Protein AF-A0A7Y9HZ12-F1 (afdb_monomer)

Solvent-accessible surface area (backbone atoms only — not comparable to full-atom values): 7802 Å² total; per-residue (Å²): 137,82,82,80,73,78,79,73,78,68,81,52,70,64,59,57,54,47,41,53,51,36,49,52,50,24,30,50,27,42,22,50,17,50,47,50,54,64,37,58,85,73,64,73,51,71,69,87,40,69,71,47,44,56,56,45,66,71,28,67,51,47,48,50,20,51,53,27,42,51,49,20,51,52,32,50,52,51,38,52,56,52,31,56,71,31,86,86,41,38,91,46,30,69,62,51,51,50,52,50,54,57,52,26,49,56,48,30,54,53,42,31,35,72,76,69,66,50,75,81,50,72,68,55,51,51,52,52,49,52,53,54,50,52,53,50,53,73,69,59,126

Mean predicted aligned error: 9.15 Å

Radius of gyration: 18.95 Å; Cα contacts (8 Å, |Δi|>4): 103; chains: 1; bounding box: 45×37×48 Å

Sequence (141 aa):
MKYKLTKPDKPSSNMIALTFALVIVYCLATAFSIVLLGQRSLISGNLFQLKNIISLIFNWRFILSMSLAILSRISFILINSTLLKIPYLSDIATTLSVIITLTSIIFILIANHYFLKESLNIKQAIGAFIVLMGIFIMLNK

pLDDT: mean 79.87, std 12.11, range [39.12, 93.5]

Structure (mmCIF, N/CA/C/O backbone):
data_AF-A0A7Y9HZ12-F1
#
_entry.id   AF-A0A7Y9HZ12-F1
#
loop_
_atom_site.group_PDB
_atom_site.id
_atom_site.type_symbol
_atom_site.label_atom_id
_atom_site.label_alt_id
_atom_site.label_comp_id
_atom_site.label_asym_id
_atom_site.label_entity_id
_atom_site.label_seq_id
_atom_site.pdbx_PDB_ins_code
_atom_site.Cartn_x
_atom_site.Cartn_y
_atom_site.Cartn_z
_atom_site.occupancy
_atom_site.B_iso_or_equiv
_atom_site.auth_seq_id
_atom_site.auth_comp_id
_atom_site.auth_asym_id
_atom_site.auth_atom_id
_atom_site.pdbx_PDB_model_num
ATOM 1 N N . MET A 1 1 ? 7.181 9.597 -31.509 1.00 39.12 1 MET A N 1
ATOM 2 C CA . MET A 1 1 ? 8.367 9.931 -30.691 1.00 39.12 1 MET A CA 1
ATOM 3 C C . MET A 1 1 ? 8.875 8.636 -30.052 1.00 39.12 1 MET A C 1
ATOM 5 O O . MET A 1 1 ? 8.370 8.221 -29.020 1.00 39.12 1 MET A O 1
ATOM 9 N N . LYS A 1 2 ? 9.751 7.898 -30.751 1.00 39.19 2 LYS A N 1
ATOM 10 C CA . LYS A 1 2 ? 10.308 6.619 -30.271 1.00 39.19 2 LYS A CA 1
ATOM 11 C C . LYS A 1 2 ? 11.452 6.938 -29.311 1.00 39.19 2 LYS A C 1
ATOM 13 O O . LYS A 1 2 ? 12.498 7.397 -29.762 1.00 39.19 2 LYS A O 1
ATOM 18 N N . TYR A 1 3 ? 11.261 6.715 -28.014 1.00 41.56 3 TYR A N 1
ATOM 19 C CA . TYR A 1 3 ? 12.369 6.727 -27.064 1.00 41.56 3 TYR A CA 1
ATOM 20 C C . TYR A 1 3 ? 13.310 5.569 -27.417 1.00 41.56 3 TYR A C 1
ATOM 22 O O . TYR A 1 3 ? 13.005 4.402 -27.180 1.00 41.56 3 TYR A O 1
ATOM 30 N N . LYS A 1 4 ? 14.446 5.894 -28.043 1.00 43.50 4 LYS A N 1
ATOM 31 C CA . LYS A 1 4 ? 15.608 5.005 -28.117 1.00 43.50 4 LYS A CA 1
ATOM 32 C C . LYS A 1 4 ? 16.130 4.855 -26.689 1.00 43.50 4 LYS A C 1
ATOM 34 O O . LYS A 1 4 ? 16.888 5.692 -26.213 1.00 43.50 4 LYS A O 1
ATOM 39 N N . LEU A 1 5 ? 15.686 3.807 -26.005 1.00 49.53 5 LEU A N 1
ATOM 40 C CA . LEU A 1 5 ? 16.343 3.304 -24.806 1.00 49.53 5 LEU A CA 1
ATOM 41 C C . LEU A 1 5 ? 17.705 2.759 -25.244 1.00 49.53 5 LEU A C 1
ATOM 43 O O . LEU A 1 5 ? 17.809 1.678 -25.823 1.00 49.53 5 LEU A O 1
ATOM 47 N N . THR A 1 6 ? 18.750 3.551 -25.025 1.00 48.66 6 THR A N 1
ATOM 48 C CA . THR A 1 6 ? 20.118 3.053 -24.915 1.00 48.66 6 THR A CA 1
ATOM 49 C C . THR A 1 6 ? 20.098 1.925 -23.888 1.00 48.66 6 THR A C 1
ATOM 51 O O . THR A 1 6 ? 19.838 2.163 -22.712 1.00 48.66 6 THR A O 1
ATOM 54 N N . LYS A 1 7 ? 20.277 0.685 -24.362 1.00 52.25 7 LYS A N 1
ATOM 55 C CA . LYS A 1 7 ? 20.368 -0.519 -23.530 1.00 52.25 7 LYS A CA 1
ATOM 56 C C . LYS A 1 7 ? 21.442 -0.299 -22.460 1.00 52.25 7 LYS A C 1
ATOM 58 O O . LYS A 1 7 ? 22.602 -0.157 -22.841 1.00 52.25 7 LYS A O 1
ATOM 63 N N . PRO A 1 8 ? 21.109 -0.312 -21.161 1.00 46.41 8 PRO A N 1
ATOM 64 C CA . PRO A 1 8 ? 22.100 -0.589 -20.146 1.00 46.41 8 PRO A CA 1
ATOM 65 C C . PRO A 1 8 ? 22.296 -2.105 -20.092 1.00 46.41 8 PRO A C 1
ATOM 67 O O . PRO A 1 8 ? 21.337 -2.875 -19.969 1.00 46.41 8 PRO A O 1
ATOM 70 N N . ASP A 1 9 ? 23.553 -2.512 -20.219 1.00 48.94 9 ASP A N 1
ATOM 71 C CA . ASP A 1 9 ? 24.060 -3.836 -19.888 1.00 48.94 9 ASP A CA 1
ATOM 72 C C . ASP A 1 9 ? 23.497 -4.307 -18.551 1.00 48.94 9 ASP A C 1
ATOM 74 O O . ASP A 1 9 ? 23.572 -3.547 -17.595 1.00 48.94 9 ASP A O 1
ATOM 78 N N . LYS A 1 10 ? 22.949 -5.535 -18.517 1.00 49.72 10 LYS A N 1
ATOM 79 C CA . LYS A 1 10 ? 22.455 -6.291 -17.344 1.00 49.72 10 LYS A CA 1
ATOM 80 C C . LYS A 1 10 ? 21.755 -5.444 -16.261 1.00 49.72 10 LYS A C 1
ATOM 82 O O . LYS A 1 10 ? 22.418 -4.657 -15.594 1.00 49.72 10 LYS A O 1
ATOM 87 N N . PRO A 1 11 ? 20.471 -5.687 -15.919 1.00 52.88 11 PRO A N 1
ATOM 88 C CA . PRO A 1 11 ? 19.937 -5.103 -14.690 1.00 52.88 11 PRO A CA 1
ATOM 89 C C . PRO A 1 11 ? 20.880 -5.476 -13.544 1.00 52.88 11 PRO A C 1
ATOM 91 O O . PRO A 1 11 ? 21.109 -6.660 -13.284 1.00 52.88 11 PRO A O 1
ATOM 94 N N . SER A 1 12 ? 21.508 -4.469 -12.932 1.00 61.00 12 SER A N 1
ATOM 95 C CA . SER A 1 12 ? 22.380 -4.703 -11.793 1.00 61.00 12 SER A CA 1
ATOM 96 C C . SER A 1 12 ? 21.533 -5.440 -10.762 1.00 61.00 12 SER A C 1
ATOM 98 O O . SER A 1 12 ? 20.378 -5.073 -10.546 1.00 61.00 12 SER A O 1
ATOM 100 N N . SER A 1 13 ? 22.064 -6.506 -10.159 1.00 65.25 13 SER A N 1
ATOM 101 C CA . SER A 1 13 ? 21.382 -7.262 -9.091 1.00 65.25 13 SER A CA 1
ATOM 102 C C . SER A 1 13 ? 20.695 -6.318 -8.080 1.00 65.25 13 SER A C 1
ATOM 104 O O . SER A 1 13 ? 19.569 -6.540 -7.634 1.00 65.25 13 SER A O 1
ATOM 106 N N . ASN A 1 14 ? 21.325 -5.163 -7.862 1.00 76.94 14 ASN A N 1
ATOM 107 C CA . ASN A 1 14 ? 20.865 -4.032 -7.069 1.00 76.94 14 ASN A CA 1
ATOM 108 C C . ASN A 1 14 ? 19.471 -3.487 -7.456 1.00 76.94 14 ASN A C 1
ATOM 110 O O . ASN A 1 14 ? 18.702 -3.152 -6.564 1.00 76.94 14 ASN A O 1
ATOM 114 N N . MET A 1 15 ? 19.103 -3.401 -8.740 1.00 77.38 15 MET A N 1
ATOM 115 C CA . MET A 1 15 ? 17.793 -2.890 -9.193 1.00 77.38 15 MET A CA 1
ATOM 116 C C . MET A 1 15 ? 16.645 -3.859 -8.883 1.00 77.38 15 MET A C 1
ATOM 118 O O 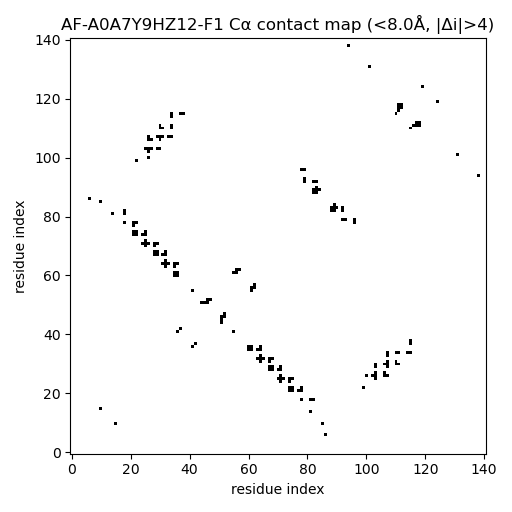. MET A 1 15 ? 15.543 -3.439 -8.521 1.00 77.38 15 MET A O 1
ATOM 122 N N . ILE A 1 16 ? 16.903 -5.164 -8.997 1.00 79.62 16 ILE A N 1
ATOM 123 C CA . ILE A 1 16 ? 15.926 -6.205 -8.654 1.00 79.62 16 ILE A CA 1
ATOM 124 C C . ILE A 1 16 ? 15.743 -6.242 -7.134 1.00 79.62 16 ILE A C 1
ATOM 126 O O . ILE A 1 16 ? 14.611 -6.197 -6.653 1.00 79.62 16 ILE A O 1
ATOM 130 N N . ALA A 1 17 ? 16.847 -6.226 -6.380 1.00 83.12 17 ALA A N 1
ATOM 131 C CA . ALA A 1 17 ? 16.816 -6.146 -4.922 1.00 83.12 17 ALA A CA 1
ATOM 132 C C . ALA A 1 17 ? 16.081 -4.886 -4.428 1.00 83.12 17 ALA A C 1
ATOM 134 O O . ALA A 1 17 ? 15.247 -4.969 -3.527 1.00 83.12 17 ALA A O 1
ATOM 135 N N . LEU A 1 18 ? 16.320 -3.733 -5.065 1.00 87.19 18 LEU A N 1
ATOM 136 C CA . LEU A 1 18 ? 15.616 -2.485 -4.770 1.00 87.19 18 LEU A CA 1
ATOM 137 C C . LEU A 1 18 ? 14.112 -2.605 -5.031 1.00 87.19 18 LEU A C 1
ATOM 139 O O . LEU A 1 18 ? 13.316 -2.174 -4.202 1.00 87.19 18 LEU A O 1
ATOM 143 N N . THR A 1 19 ? 13.714 -3.208 -6.155 1.00 86.38 19 THR A N 1
ATOM 144 C CA . THR A 1 19 ? 12.294 -3.415 -6.483 1.00 86.38 19 THR A CA 1
ATOM 145 C C . THR A 1 19 ? 11.619 -4.271 -5.418 1.00 86.38 19 THR A C 1
ATOM 147 O O . THR A 1 19 ? 10.555 -3.909 -4.924 1.00 86.38 19 THR A O 1
ATOM 150 N N . PHE A 1 20 ? 12.257 -5.369 -5.010 1.00 86.06 20 PHE A N 1
ATOM 151 C CA . PHE A 1 20 ? 11.730 -6.242 -3.966 1.00 86.06 20 PHE A CA 1
ATOM 152 C C . PHE A 1 20 ? 11.598 -5.519 -2.617 1.00 86.06 20 PHE A C 1
ATOM 154 O O . PHE A 1 20 ? 10.551 -5.591 -1.973 1.00 86.06 20 PHE A O 1
ATOM 161 N N . ALA A 1 21 ? 12.614 -4.745 -2.222 1.00 87.81 21 ALA A N 1
ATOM 162 C CA . ALA A 1 21 ? 12.560 -3.928 -1.012 1.00 87.81 21 ALA A CA 1
ATOM 163 C C . ALA A 1 21 ? 11.422 -2.892 -1.070 1.00 87.81 21 ALA A C 1
ATOM 165 O O . ALA A 1 21 ? 10.667 -2.747 -0.108 1.00 87.81 21 ALA A O 1
ATOM 166 N N . LEU A 1 22 ? 11.243 -2.217 -2.210 1.00 88.38 22 LEU A N 1
ATOM 167 C CA . LEU A 1 22 ? 10.155 -1.260 -2.413 1.00 88.38 22 LEU A CA 1
ATOM 168 C C . LEU A 1 22 ? 8.776 -1.923 -2.345 1.00 88.38 22 LEU A C 1
ATOM 170 O O . LEU A 1 22 ? 7.857 -1.323 -1.794 1.00 88.38 22 LEU A O 1
ATOM 174 N N . VAL A 1 23 ? 8.623 -3.147 -2.863 1.00 90.31 23 VAL A N 1
ATOM 175 C CA . VAL A 1 23 ? 7.375 -3.923 -2.764 1.00 90.31 23 VAL A CA 1
ATOM 176 C C . VAL A 1 23 ? 7.039 -4.233 -1.309 1.00 90.31 23 VAL A C 1
ATOM 178 O O . VAL A 1 23 ? 5.898 -4.036 -0.896 1.00 90.31 23 VAL A O 1
ATOM 181 N N . ILE A 1 24 ? 8.021 -4.652 -0.509 1.00 90.50 24 ILE A N 1
ATOM 182 C CA . ILE A 1 24 ? 7.814 -4.896 0.924 1.00 90.50 24 ILE A CA 1
ATOM 183 C C . ILE A 1 24 ? 7.386 -3.605 1.627 1.00 90.50 24 ILE A C 1
ATOM 185 O O . ILE A 1 24 ? 6.387 -3.601 2.347 1.00 90.50 24 ILE A O 1
ATOM 189 N N . VAL A 1 25 ? 8.097 -2.499 1.382 1.00 91.38 25 VAL A N 1
ATOM 190 C CA . VAL A 1 25 ? 7.755 -1.185 1.950 1.00 91.38 25 VAL A CA 1
ATOM 191 C C . VAL A 1 25 ? 6.345 -0.767 1.538 1.00 91.38 25 VAL A C 1
ATOM 193 O O . VAL A 1 25 ? 5.570 -0.334 2.387 1.00 91.38 25 VAL A O 1
ATOM 196 N N . TYR A 1 26 ? 5.978 -0.953 0.269 1.00 92.88 26 TYR A N 1
ATOM 197 C CA . TYR A 1 26 ? 4.640 -0.671 -0.243 1.00 92.88 26 TYR A CA 1
ATOM 198 C C . TYR A 1 26 ? 3.564 -1.485 0.485 1.00 92.88 26 TYR A C 1
ATOM 200 O O . TYR A 1 26 ? 2.588 -0.909 0.972 1.00 92.88 26 TYR A O 1
ATOM 208 N N . CYS A 1 27 ? 3.736 -2.804 0.601 1.00 91.38 27 CYS A N 1
ATOM 209 C CA . CYS A 1 27 ? 2.776 -3.682 1.268 1.00 91.38 27 CYS A CA 1
ATOM 210 C C . CYS A 1 27 ? 2.596 -3.304 2.742 1.00 91.38 27 CYS A C 1
ATOM 212 O O . CYS A 1 27 ? 1.463 -3.135 3.196 1.00 91.38 27 CYS A O 1
ATOM 214 N N . LEU A 1 28 ? 3.699 -3.108 3.470 1.00 90.25 28 LEU A N 1
ATOM 215 C CA . LEU A 1 28 ? 3.663 -2.732 4.883 1.00 90.25 28 LEU A CA 1
ATOM 216 C C . LEU A 1 28 ? 3.038 -1.349 5.078 1.00 90.25 28 LEU A C 1
ATOM 218 O O . LEU A 1 28 ? 2.107 -1.214 5.868 1.00 90.25 28 LEU A O 1
ATOM 222 N N . ALA A 1 29 ? 3.485 -0.335 4.334 1.00 91.50 29 ALA A N 1
ATOM 223 C CA . ALA A 1 29 ? 2.952 1.021 4.448 1.00 91.50 29 ALA A CA 1
ATOM 224 C C . ALA A 1 29 ? 1.444 1.063 4.167 1.00 91.50 29 ALA A C 1
ATOM 226 O O . ALA A 1 29 ? 0.696 1.715 4.894 1.00 91.50 29 ALA A O 1
ATOM 227 N N . THR A 1 30 ? 0.983 0.315 3.160 1.00 92.31 30 THR A N 1
ATOM 228 C CA . THR A 1 30 ? -0.443 0.229 2.817 1.00 92.31 30 THR A CA 1
ATOM 229 C C . THR A 1 30 ? -1.244 -0.469 3.917 1.00 92.31 30 THR A C 1
ATOM 231 O O . THR A 1 30 ? -2.267 0.057 4.351 1.00 92.31 30 THR A O 1
ATOM 234 N N . ALA A 1 31 ? -0.769 -1.616 4.412 1.00 90.00 31 ALA A N 1
ATOM 235 C CA . ALA A 1 31 ? -1.442 -2.362 5.471 1.00 90.00 31 ALA A CA 1
ATOM 236 C C . ALA A 1 31 ? -1.530 -1.559 6.778 1.00 90.00 31 ALA A C 1
ATOM 238 O O . ALA A 1 31 ? -2.612 -1.424 7.345 1.00 90.00 31 ALA A O 1
ATOM 239 N N . PHE A 1 32 ? -0.424 -0.954 7.221 1.00 89.06 32 PHE A N 1
ATOM 240 C CA . PHE A 1 32 ? -0.410 -0.126 8.429 1.00 89.06 32 PHE A CA 1
ATOM 241 C C . PHE A 1 32 ? -1.264 1.135 8.289 1.00 89.06 32 PHE A C 1
ATOM 243 O O . PHE A 1 32 ? -1.961 1.492 9.237 1.00 89.06 32 PHE A O 1
ATOM 250 N N . SER A 1 33 ? -1.250 1.791 7.123 1.00 91.50 33 SER A N 1
ATOM 251 C CA . SER A 1 33 ? -2.111 2.949 6.856 1.00 91.50 33 SER A CA 1
ATOM 252 C C . SER A 1 33 ? -3.590 2.591 7.034 1.00 91.50 33 SER A C 1
ATOM 254 O O . SER A 1 33 ? -4.307 3.281 7.760 1.00 91.50 33 SER A O 1
ATOM 256 N N . ILE A 1 34 ? -4.023 1.465 6.457 1.00 87.81 34 ILE A N 1
ATOM 257 C CA . ILE A 1 34 ? -5.409 0.989 6.557 1.00 87.81 34 ILE A CA 1
ATOM 258 C C . ILE A 1 34 ? -5.763 0.610 7.995 1.00 87.81 34 ILE A C 1
ATOM 260 O O . ILE A 1 34 ? -6.808 1.023 8.488 1.00 87.81 34 ILE A O 1
ATOM 264 N N . VAL A 1 35 ? -4.891 -0.118 8.695 1.00 86.94 35 VAL A N 1
ATOM 265 C CA . VAL A 1 35 ? -5.137 -0.529 10.085 1.00 86.94 35 VAL A CA 1
ATOM 266 C C . VAL A 1 35 ? -5.261 0.668 11.027 1.00 86.94 35 VAL A C 1
ATOM 268 O O . VAL A 1 35 ? -6.154 0.697 11.874 1.00 86.94 35 VAL A O 1
ATOM 271 N N . LEU A 1 36 ? -4.374 1.658 10.894 1.00 85.25 36 LEU A N 1
ATOM 272 C CA . LEU A 1 36 ? -4.395 2.859 11.731 1.00 85.25 36 LEU A CA 1
ATOM 273 C C . LEU A 1 36 ? -5.677 3.663 11.519 1.00 85.25 36 LEU A C 1
ATOM 275 O O . LEU A 1 36 ? -6.257 4.135 12.495 1.00 85.25 36 LEU A O 1
ATOM 279 N N . LEU A 1 37 ? -6.128 3.782 10.269 1.00 85.75 37 LEU A N 1
ATOM 280 C CA . LEU A 1 37 ? -7.361 4.485 9.919 1.00 85.75 37 LEU A CA 1
ATOM 281 C C . LEU A 1 37 ? -8.618 3.687 10.310 1.00 85.75 37 LEU A C 1
ATOM 283 O O . LEU A 1 37 ? -9.622 4.269 10.710 1.00 85.75 37 LEU A O 1
ATOM 287 N N . GLY A 1 38 ? -8.546 2.357 10.229 1.00 76.81 38 GLY A N 1
ATOM 288 C CA . GLY A 1 38 ? -9.638 1.420 10.500 1.00 76.81 38 GLY A CA 1
ATOM 289 C C . GLY A 1 38 ? -10.063 1.338 11.966 1.00 76.81 38 GLY A C 1
ATOM 290 O O . GLY A 1 38 ? -11.057 0.688 12.289 1.00 76.81 38 GLY A O 1
ATOM 291 N N . GLN A 1 39 ? -9.338 1.976 12.887 1.00 77.56 39 GLN A N 1
ATOM 292 C CA . GLN A 1 39 ? -9.685 1.915 14.300 1.00 77.56 39 GLN A CA 1
ATOM 293 C C . GLN A 1 39 ? -11.042 2.562 14.571 1.00 77.56 39 GLN A C 1
ATOM 295 O O . GLN A 1 39 ? -11.270 3.736 14.280 1.00 77.56 39 GLN A O 1
ATOM 300 N N . ARG A 1 40 ? -11.925 1.803 15.232 1.00 70.75 40 ARG A N 1
ATOM 301 C CA . ARG A 1 40 ? -13.297 2.231 15.537 1.00 70.75 40 ARG A CA 1
ATOM 302 C C . ARG A 1 40 ? -13.364 3.585 16.235 1.00 70.75 40 ARG A C 1
ATOM 304 O O . ARG A 1 40 ? -14.283 4.329 15.946 1.00 70.75 40 ARG A O 1
ATOM 311 N N . SER A 1 41 ? -12.379 3.952 17.061 1.00 67.62 41 SER A N 1
ATOM 312 C CA . SER A 1 41 ? -12.364 5.263 17.731 1.00 67.62 41 SER A CA 1
ATOM 313 C C . SER A 1 41 ? -12.286 6.459 16.772 1.00 67.62 41 SER A C 1
ATOM 315 O O . SER A 1 41 ? -12.659 7.557 17.165 1.00 67.62 41 SER A O 1
ATOM 317 N N . LEU A 1 42 ? -11.774 6.273 15.550 1.00 66.88 42 LEU A N 1
ATOM 318 C CA . LEU A 1 42 ? -11.725 7.310 14.512 1.00 66.88 42 LEU A CA 1
ATOM 319 C C . LEU A 1 42 ? -13.021 7.346 13.689 1.00 66.88 42 LEU A C 1
ATOM 321 O O . LEU A 1 42 ? -13.419 8.408 13.223 1.00 66.88 42 LEU A O 1
ATOM 325 N N . ILE A 1 43 ? -13.682 6.195 13.532 1.00 70.25 43 ILE A N 1
ATOM 326 C CA . ILE A 1 43 ? -14.831 6.006 12.632 1.00 70.25 43 ILE A CA 1
ATOM 327 C C . ILE A 1 43 ? -16.174 6.158 13.367 1.00 70.25 43 ILE A C 1
ATOM 329 O O . ILE A 1 43 ? -17.156 6.590 12.776 1.00 70.25 43 ILE A O 1
ATOM 333 N N . SER A 1 44 ? -16.239 5.833 14.661 1.00 64.25 44 SER A N 1
ATOM 334 C CA . SER A 1 44 ? -17.485 5.801 15.442 1.00 64.25 44 SER A CA 1
ATOM 335 C C . SER A 1 44 ? -17.934 7.163 15.979 1.00 64.25 44 SER A C 1
ATOM 337 O O . SER A 1 44 ? -18.949 7.240 16.668 1.00 64.25 44 SER A O 1
ATOM 339 N N . GLY A 1 45 ? -17.170 8.231 15.736 1.00 64.12 45 GLY A N 1
ATOM 340 C CA . GLY A 1 45 ? -17.572 9.590 16.097 1.00 64.12 45 GLY A CA 1
ATOM 341 C C . GLY A 1 45 ? -18.677 10.114 15.177 1.00 64.12 45 GLY A C 1
ATOM 342 O O . GLY A 1 45 ? -18.856 9.631 14.063 1.00 64.12 45 GLY A O 1
ATOM 343 N N . ASN A 1 46 ? -19.413 11.141 15.608 1.00 72.94 46 ASN A N 1
ATOM 344 C CA . ASN A 1 46 ? -20.355 11.832 14.727 1.00 72.94 46 ASN A CA 1
ATOM 345 C C . ASN A 1 46 ? -19.567 12.651 13.683 1.00 72.94 46 ASN A C 1
ATOM 347 O O . ASN A 1 46 ? -19.243 13.816 13.920 1.00 72.94 46 ASN A O 1
ATOM 351 N N . LEU A 1 47 ? -19.189 12.013 12.570 1.00 69.25 47 LEU A N 1
ATOM 352 C CA . LEU A 1 47 ? -18.303 12.564 11.533 1.00 69.25 47 LEU A CA 1
ATOM 353 C C . LEU A 1 47 ? -18.910 13.755 10.775 1.00 69.25 47 LEU A C 1
ATOM 355 O O . LEU A 1 47 ? -18.182 14.488 10.117 1.00 69.25 47 LEU A O 1
ATOM 359 N N . PHE A 1 48 ? -20.220 13.983 10.889 1.00 73.94 48 PHE A N 1
ATOM 360 C CA . PHE A 1 48 ? -20.909 15.098 10.232 1.00 73.94 48 PHE A CA 1
ATOM 361 C C . PHE A 1 48 ? -20.793 16.431 10.988 1.00 73.94 48 PHE A C 1
ATOM 363 O O . PHE A 1 48 ? -21.144 17.478 10.448 1.00 73.94 48 PHE A O 1
ATOM 370 N N . GLN A 1 49 ? -20.280 16.433 12.223 1.00 80.50 49 GLN A N 1
ATOM 371 C CA . GLN A 1 49 ? -19.992 17.673 12.944 1.00 80.50 49 GLN A CA 1
ATOM 372 C C . GLN A 1 49 ? -18.602 18.210 12.580 1.00 80.50 49 GLN A C 1
ATOM 374 O O . GLN A 1 49 ? -17.592 17.540 12.798 1.00 80.50 49 GLN A O 1
ATOM 379 N N . LEU A 1 50 ? -18.538 19.472 12.135 1.00 78.81 50 LEU A N 1
ATOM 380 C CA . LEU A 1 50 ? -17.294 20.196 11.813 1.00 78.81 50 LEU A CA 1
ATOM 381 C C . LEU A 1 50 ? -16.228 20.096 12.916 1.00 78.81 50 LEU A C 1
ATOM 383 O O . LEU A 1 50 ? -15.046 19.921 12.629 1.00 78.81 50 LEU A O 1
ATOM 387 N N . LYS A 1 51 ? -16.645 20.139 14.187 1.00 80.25 51 LYS A N 1
ATOM 388 C CA . LYS A 1 51 ? -15.747 20.006 15.344 1.00 80.25 51 LYS A CA 1
ATOM 389 C C . LYS A 1 51 ? -15.022 18.653 15.375 1.00 80.25 51 LYS A C 1
ATOM 391 O O . LYS A 1 51 ? -13.833 18.60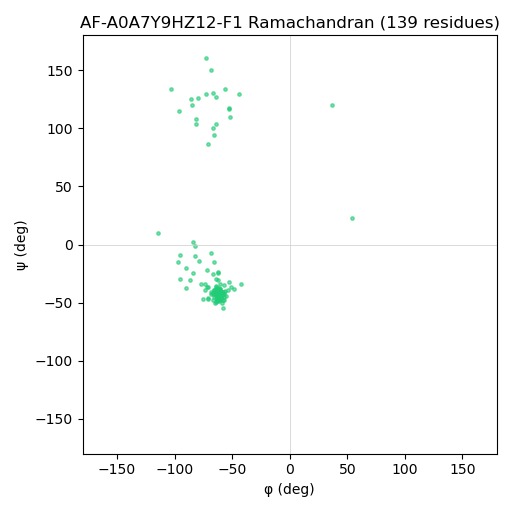0 15.682 1.00 80.25 51 LYS A O 1
ATOM 396 N N . ASN A 1 52 ? -15.716 17.575 15.015 1.00 78.31 52 ASN A N 1
ATOM 397 C CA . ASN A 1 52 ? -15.146 16.230 14.993 1.00 78.31 52 ASN A CA 1
ATOM 398 C C . ASN A 1 52 ? -14.251 16.019 13.770 1.00 78.31 52 ASN A C 1
ATOM 400 O O . ASN A 1 52 ? -13.223 15.365 13.896 1.00 78.31 52 ASN A O 1
ATOM 404 N N . ILE A 1 53 ? -14.580 16.627 12.624 1.00 82.06 53 ILE A N 1
ATOM 405 C CA . ILE A 1 53 ? -13.719 16.615 11.430 1.00 82.06 53 ILE A CA 1
ATOM 406 C C . ILE A 1 53 ? -12.371 17.278 11.735 1.00 82.06 53 ILE A C 1
ATOM 408 O O . ILE A 1 53 ? -11.322 16.709 11.443 1.00 82.06 53 ILE A O 1
ATOM 412 N N . ILE A 1 54 ? -12.379 18.450 12.378 1.00 83.19 54 ILE A N 1
ATOM 413 C CA . ILE A 1 54 ? -11.141 19.146 12.757 1.00 83.19 54 ILE A CA 1
ATOM 414 C C . ILE A 1 54 ? -10.344 18.296 13.755 1.00 83.19 54 ILE A C 1
ATOM 416 O O . ILE A 1 54 ? -9.153 18.066 13.559 1.00 83.19 54 ILE A O 1
ATOM 420 N N . SER A 1 55 ? -10.999 17.751 14.785 1.00 82.06 55 SER A N 1
ATOM 421 C CA . SER A 1 55 ? -10.337 16.866 15.751 1.00 82.06 55 SER A CA 1
ATOM 422 C C . SER A 1 55 ? -9.780 15.584 15.119 1.00 82.06 55 SER A C 1
ATOM 424 O O . SER A 1 55 ? -8.792 15.050 15.620 1.00 82.06 55 SER A O 1
ATOM 426 N N . LEU A 1 56 ? -10.402 15.079 14.049 1.00 84.19 56 LEU A N 1
ATOM 427 C CA . LEU A 1 56 ? -9.935 13.919 13.296 1.00 84.19 56 LEU A CA 1
ATOM 428 C C . LEU A 1 56 ? -8.669 14.253 12.501 1.00 84.19 56 LEU A C 1
ATOM 430 O O . LEU A 1 56 ? -7.701 13.504 12.576 1.00 84.19 56 LEU A O 1
ATOM 434 N N . ILE A 1 57 ? -8.649 15.390 11.796 1.00 83.62 57 ILE A N 1
ATOM 435 C CA . ILE A 1 57 ? -7.493 15.832 10.997 1.00 83.62 57 ILE A CA 1
ATOM 436 C C . ILE A 1 57 ? -6.260 16.053 11.882 1.00 83.62 57 ILE A C 1
ATOM 438 O O . ILE A 1 57 ? -5.151 15.703 11.487 1.00 83.62 57 ILE A O 1
ATOM 442 N N . PHE A 1 58 ? -6.449 16.574 13.096 1.00 84.31 58 PHE A N 1
ATOM 443 C CA . PHE A 1 58 ? -5.371 16.755 14.073 1.00 84.31 58 PHE A CA 1
ATOM 444 C C . PHE A 1 58 ? -5.061 15.498 14.904 1.00 84.31 58 PHE A C 1
ATOM 446 O O . PHE A 1 58 ? -4.187 15.529 15.772 1.00 84.31 58 PHE A O 1
ATOM 453 N N . ASN A 1 59 ? -5.738 14.372 14.661 1.00 85.88 59 ASN A N 1
ATOM 454 C CA . ASN A 1 59 ? -5.439 13.131 15.362 1.00 85.88 59 ASN A 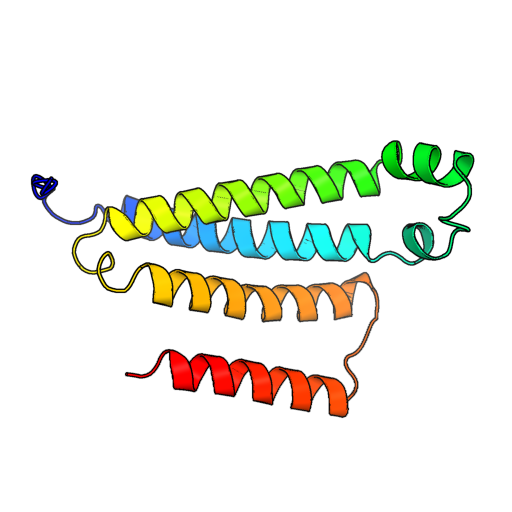CA 1
ATOM 455 C C . ASN A 1 59 ? -4.117 12.535 14.858 1.00 85.88 59 ASN A C 1
ATOM 457 O O . ASN A 1 59 ? -3.936 12.312 13.661 1.00 85.88 59 ASN A O 1
ATOM 461 N N . TRP A 1 60 ? -3.210 12.195 15.777 1.00 86.00 60 TRP A N 1
ATOM 462 C CA . TRP A 1 60 ? -1.901 11.638 15.424 1.00 86.00 60 TRP A CA 1
ATOM 463 C C . TRP A 1 60 ? -1.999 10.356 14.581 1.00 86.00 60 TRP A C 1
ATOM 465 O O . TRP A 1 60 ? -1.183 10.151 13.684 1.00 86.00 60 TRP A O 1
ATOM 475 N N . ARG A 1 61 ? -3.015 9.511 14.825 1.00 87.50 61 ARG A N 1
ATOM 476 C CA . ARG A 1 61 ? -3.235 8.271 14.065 1.00 87.50 61 ARG A CA 1
ATOM 477 C C . ARG A 1 61 ? -3.646 8.576 12.634 1.00 87.50 61 ARG A C 1
ATOM 479 O O . ARG A 1 61 ? -3.144 7.937 11.715 1.00 87.50 61 ARG A O 1
ATOM 486 N N . PHE A 1 62 ? -4.506 9.578 12.452 1.00 88.62 62 PHE A N 1
ATOM 487 C CA . PHE A 1 62 ? -4.924 10.039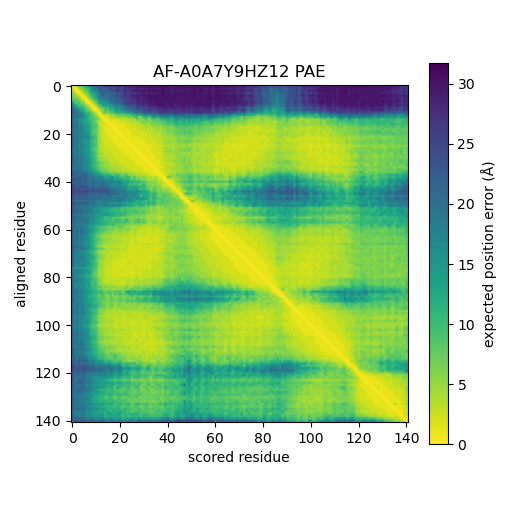 11.133 1.00 88.62 62 PHE A CA 1
ATOM 488 C C . PHE A 1 62 ? -3.730 10.607 10.356 1.00 88.62 62 PHE A C 1
ATOM 490 O O . PHE A 1 62 ? -3.453 10.159 9.245 1.00 88.62 62 PHE A O 1
ATOM 497 N N . ILE A 1 63 ? -2.948 11.496 10.972 1.00 89.69 63 ILE A N 1
ATOM 498 C CA . ILE A 1 63 ? -1.756 12.091 10.347 1.00 89.69 63 ILE A CA 1
ATOM 499 C C . ILE A 1 63 ? -0.739 11.010 9.956 1.00 89.69 63 ILE A C 1
ATOM 501 O O . ILE A 1 63 ? -0.245 11.001 8.827 1.00 89.69 63 ILE A O 1
ATOM 505 N N . LEU A 1 64 ? -0.459 10.060 10.853 1.00 91.12 64 LEU A N 1
ATOM 506 C CA . LEU A 1 64 ? 0.459 8.957 10.572 1.00 91.12 64 LEU A CA 1
ATOM 507 C C . LEU A 1 64 ? -0.066 8.053 9.450 1.00 91.12 64 LEU A C 1
ATOM 509 O O . LEU A 1 64 ? 0.686 7.704 8.540 1.00 91.12 64 LEU A O 1
ATOM 513 N N . SER A 1 65 ? -1.359 7.710 9.475 1.00 90.25 65 SER A N 1
ATOM 514 C CA . SER A 1 65 ? -1.984 6.902 8.423 1.00 90.25 65 SER A CA 1
ATOM 515 C C . SER A 1 65 ? -1.909 7.586 7.057 1.00 90.25 65 SER A C 1
ATOM 517 O O . SER A 1 65 ? -1.625 6.921 6.060 1.00 90.25 65 SER A O 1
ATOM 519 N N . MET A 1 66 ? -2.073 8.912 7.016 1.00 90.44 66 MET A N 1
ATOM 520 C CA . MET A 1 66 ? -1.974 9.716 5.802 1.00 90.44 66 MET A CA 1
ATOM 521 C C . MET A 1 66 ? -0.533 9.764 5.285 1.00 90.44 66 MET A C 1
ATOM 523 O O . MET A 1 66 ? -0.294 9.588 4.092 1.00 90.44 66 MET A O 1
ATOM 527 N N . SER A 1 67 ? 0.445 9.930 6.180 1.00 91.75 67 SER A N 1
ATOM 528 C CA . SER A 1 67 ? 1.868 9.890 5.826 1.00 91.75 67 SER A CA 1
ATOM 529 C C . SER A 1 67 ? 2.262 8.535 5.221 1.00 91.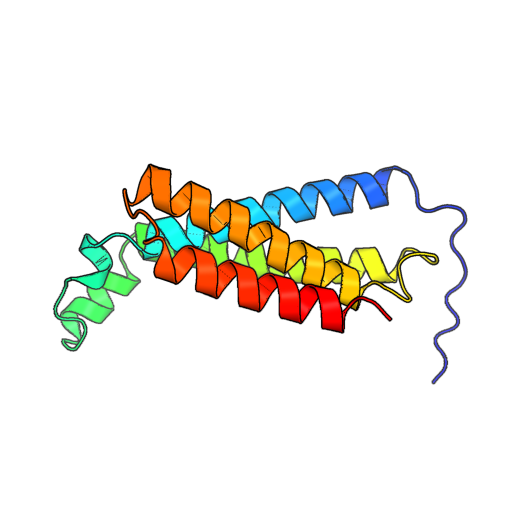75 67 SER A C 1
ATOM 531 O O . SER A 1 67 ? 2.865 8.482 4.147 1.00 91.75 67 SER A O 1
ATOM 533 N N . LEU A 1 68 ? 1.830 7.430 5.839 1.00 91.50 68 LEU A N 1
ATOM 534 C CA . LEU A 1 68 ? 2.039 6.076 5.316 1.00 91.50 68 LEU A CA 1
ATOM 535 C C . LEU A 1 68 ? 1.320 5.843 3.979 1.00 91.50 68 LEU A C 1
ATOM 537 O O . LEU A 1 68 ? 1.866 5.175 3.100 1.00 91.50 68 LEU A O 1
ATOM 541 N N . ALA A 1 69 ? 0.129 6.418 3.790 1.00 91.50 69 ALA A N 1
ATOM 542 C CA . ALA A 1 69 ? -0.585 6.347 2.518 1.00 91.50 69 ALA A CA 1
ATOM 543 C C . ALA A 1 69 ? 0.203 7.043 1.400 1.00 91.50 69 ALA A C 1
ATOM 545 O O . ALA A 1 69 ? 0.351 6.487 0.312 1.00 91.50 69 ALA A O 1
ATOM 546 N N . ILE A 1 70 ? 0.757 8.229 1.669 1.00 93.50 70 ILE A N 1
ATOM 547 C CA . ILE A 1 70 ? 1.611 8.951 0.718 1.00 93.50 70 ILE A CA 1
ATOM 548 C C . ILE A 1 70 ? 2.870 8.135 0.409 1.00 93.50 70 ILE A C 1
ATOM 550 O O . ILE A 1 70 ? 3.209 7.967 -0.763 1.00 93.50 70 ILE A O 1
ATOM 554 N N . LEU A 1 71 ? 3.521 7.566 1.431 1.00 92.50 71 LEU A N 1
ATOM 555 C CA . LEU A 1 71 ? 4.690 6.704 1.254 1.00 92.50 71 LEU A CA 1
ATOM 556 C C . LEU A 1 71 ? 4.373 5.516 0.337 1.00 92.50 71 LEU A C 1
ATOM 558 O O . LEU A 1 71 ? 5.102 5.278 -0.621 1.00 92.50 71 LEU A O 1
ATOM 562 N N . SER A 1 72 ? 3.252 4.826 0.569 1.00 91.00 72 SER A N 1
ATOM 563 C CA . SER A 1 72 ? 2.776 3.739 -0.293 1.00 91.00 72 SER A CA 1
ATOM 564 C C . SER A 1 72 ? 2.617 4.194 -1.751 1.00 91.00 72 SER A C 1
ATOM 566 O O . SER A 1 72 ? 3.094 3.525 -2.669 1.00 91.00 72 SER A O 1
ATOM 568 N N . ARG A 1 73 ? 2.030 5.372 -1.999 1.00 91.81 73 ARG A N 1
ATOM 569 C CA . ARG A 1 73 ? 1.892 5.908 -3.365 1.00 91.81 73 ARG A CA 1
ATOM 5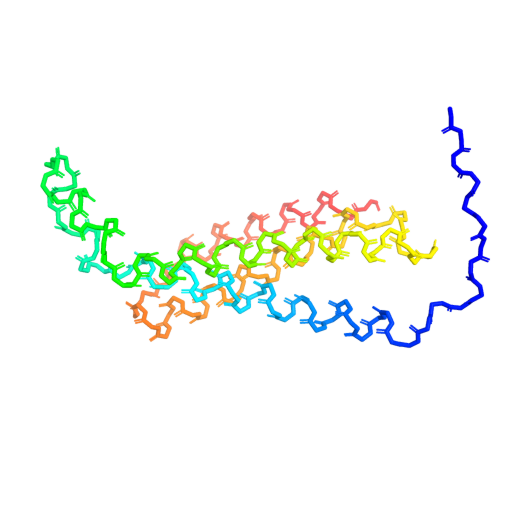70 C C . ARG A 1 73 ? 3.240 6.212 -4.014 1.00 91.81 73 ARG A C 1
ATOM 572 O O . ARG A 1 73 ? 3.432 5.866 -5.178 1.00 91.81 73 ARG A O 1
ATOM 579 N N . ILE A 1 74 ? 4.178 6.797 -3.272 1.00 91.25 74 ILE A N 1
ATOM 580 C CA . ILE A 1 74 ? 5.535 7.067 -3.765 1.00 91.25 74 ILE A CA 1
ATOM 581 C C . ILE A 1 74 ? 6.251 5.750 -4.086 1.00 91.25 74 ILE A C 1
ATOM 583 O O . ILE A 1 74 ? 6.769 5.596 -5.191 1.00 91.25 74 ILE A O 1
ATOM 587 N N . SER A 1 75 ? 6.225 4.773 -3.176 1.00 89.94 75 SER A N 1
ATOM 588 C CA . SER A 1 75 ? 6.802 3.445 -3.402 1.00 89.94 75 SER A CA 1
ATOM 5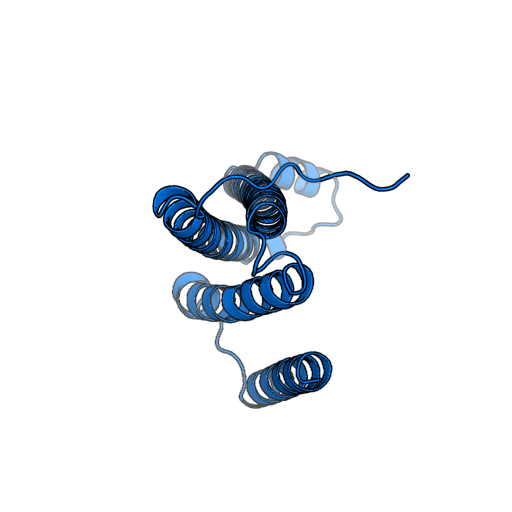89 C C . SER A 1 75 ? 6.204 2.780 -4.638 1.00 89.94 75 SER A C 1
ATOM 591 O O . SER A 1 75 ? 6.949 2.260 -5.459 1.00 89.94 75 SER A O 1
ATOM 593 N N . PHE A 1 76 ? 4.887 2.863 -4.838 1.00 89.75 76 PHE A N 1
ATOM 594 C CA . PHE A 1 76 ? 4.230 2.308 -6.020 1.00 89.75 76 PHE A CA 1
ATOM 595 C C . PHE A 1 76 ? 4.716 2.956 -7.325 1.00 89.75 76 PHE A C 1
ATOM 597 O O . PHE A 1 76 ? 4.987 2.255 -8.301 1.00 89.75 76 PHE A O 1
ATOM 604 N N . ILE A 1 77 ? 4.884 4.282 -7.355 1.00 89.81 77 ILE A N 1
ATOM 605 C CA . ILE A 1 77 ? 5.439 4.990 -8.521 1.00 89.81 77 ILE A CA 1
ATOM 606 C C . ILE A 1 77 ? 6.888 4.554 -8.777 1.00 89.81 77 ILE A C 1
ATOM 608 O O . ILE A 1 77 ? 7.260 4.293 -9.922 1.00 89.81 77 ILE A O 1
ATOM 612 N N . LEU A 1 78 ? 7.701 4.431 -7.724 1.00 87.75 78 LEU A N 1
ATOM 613 C CA . LEU A 1 78 ? 9.099 4.009 -7.834 1.00 87.75 78 LEU A CA 1
ATOM 614 C C . LEU A 1 78 ? 9.237 2.558 -8.310 1.00 87.75 78 LEU A C 1
ATOM 616 O O . LEU A 1 78 ? 10.100 2.280 -9.141 1.00 87.75 78 LEU A O 1
ATOM 620 N N . ILE A 1 79 ? 8.371 1.651 -7.848 1.00 88.88 79 ILE A N 1
ATOM 621 C CA . ILE A 1 79 ? 8.293 0.266 -8.333 1.00 88.88 79 ILE A CA 1
ATOM 622 C C . ILE A 1 79 ? 8.018 0.268 -9.835 1.00 88.88 79 ILE A C 1
ATOM 624 O O . ILE A 1 79 ? 8.809 -0.279 -10.598 1.00 88.88 79 ILE A O 1
ATOM 628 N N . ASN A 1 80 ? 6.948 0.940 -10.271 1.00 88.00 80 ASN A N 1
ATOM 629 C CA . ASN A 1 80 ? 6.585 1.029 -11.689 1.00 88.00 80 ASN A CA 1
ATOM 630 C C . ASN A 1 80 ? 7.722 1.621 -12.535 1.00 88.00 80 ASN A C 1
ATOM 632 O O . ASN A 1 80 ? 8.071 1.083 -13.583 1.00 88.00 80 ASN A O 1
ATOM 636 N N . SER A 1 81 ? 8.344 2.701 -12.054 1.00 87.31 81 SER A N 1
ATOM 637 C CA . SER A 1 81 ? 9.490 3.334 -12.713 1.00 87.31 81 SER A CA 1
ATOM 638 C C . SER A 1 81 ? 10.685 2.384 -12.833 1.00 87.31 81 SER A C 1
ATOM 640 O O . SER A 1 81 ? 11.366 2.369 -13.856 1.00 87.31 81 SER A O 1
ATOM 642 N N . THR A 1 82 ? 10.936 1.563 -11.811 1.00 85.69 82 THR A N 1
ATOM 643 C CA . THR A 1 82 ? 12.046 0.601 -11.812 1.00 85.69 82 THR A CA 1
ATOM 644 C C . THR A 1 82 ? 11.760 -0.578 -12.740 1.00 85.69 82 THR A C 1
ATOM 646 O O . THR A 1 82 ? 12.645 -0.976 -13.492 1.00 85.69 82 THR A O 1
ATOM 649 N N . LEU A 1 83 ? 10.519 -1.072 -12.774 1.00 85.56 83 LEU A N 1
ATOM 650 C CA . LEU A 1 83 ? 10.092 -2.143 -13.679 1.00 85.56 83 LEU A CA 1
ATOM 651 C C . LEU A 1 83 ? 10.266 -1.759 -15.156 1.00 85.56 83 LEU A C 1
ATOM 653 O O . LEU A 1 83 ? 10.781 -2.558 -15.933 1.00 85.56 83 LEU A O 1
ATOM 657 N N . LEU A 1 84 ? 9.932 -0.518 -15.528 1.00 84.94 84 LEU A N 1
ATOM 658 C CA . LEU A 1 84 ? 10.112 -0.010 -16.896 1.00 84.94 84 LEU A CA 1
ATOM 659 C C . LEU A 1 84 ? 11.584 0.125 -17.313 1.00 84.94 84 LEU A C 1
ATOM 661 O O . LEU A 1 84 ? 11.904 0.082 -18.497 1.00 84.94 84 LEU A O 1
ATOM 665 N N . LYS A 1 85 ? 12.501 0.288 -16.353 1.00 81.12 85 LYS A N 1
ATOM 666 C CA . LYS A 1 85 ? 13.941 0.379 -16.637 1.00 81.12 85 LYS A CA 1
ATOM 667 C C . LYS A 1 85 ? 14.583 -0.982 -16.893 1.00 81.12 85 LYS A C 1
ATOM 669 O O . LYS A 1 85 ? 15.715 -1.022 -17.373 1.00 81.12 85 LYS A O 1
ATOM 674 N N . ILE A 1 86 ? 13.907 -2.088 -16.571 1.00 78.31 86 ILE A N 1
ATOM 675 C CA . ILE A 1 86 ? 14.447 -3.429 -16.783 1.00 78.31 86 ILE A CA 1
ATOM 676 C C . ILE A 1 86 ? 13.909 -3.978 -18.116 1.00 78.31 86 ILE A C 1
ATOM 678 O O . ILE A 1 86 ? 12.710 -4.234 -18.230 1.00 78.31 86 ILE A O 1
ATOM 682 N N . PRO A 1 87 ? 14.772 -4.219 -19.121 1.00 69.31 87 PRO A N 1
ATOM 683 C CA . PRO A 1 87 ? 14.338 -4.479 -20.495 1.00 69.31 87 PRO A CA 1
ATOM 684 C C . PRO A 1 87 ? 13.485 -5.742 -20.669 1.00 69.31 87 PRO A C 1
ATOM 686 O O . PRO A 1 87 ? 12.700 -5.792 -21.605 1.00 69.31 87 PRO A O 1
ATOM 689 N N . TYR A 1 88 ? 13.599 -6.738 -19.782 1.00 75.19 88 TYR A N 1
ATOM 690 C CA . TYR A 1 88 ? 12.762 -7.944 -19.840 1.00 75.19 88 TYR A CA 1
ATOM 691 C C . TYR A 1 88 ? 11.453 -7.840 -19.035 1.00 75.19 88 TYR A C 1
ATOM 693 O O . TYR A 1 88 ? 10.536 -8.610 -19.301 1.00 75.19 88 TYR A O 1
ATOM 701 N N . LEU A 1 89 ? 11.345 -6.922 -18.057 1.00 74.44 89 LEU A N 1
ATOM 702 C CA . LEU A 1 89 ? 10.091 -6.705 -17.309 1.00 74.44 89 LEU A CA 1
ATOM 703 C C . LEU A 1 89 ? 9.267 -5.541 -17.864 1.00 74.44 89 LEU A C 1
ATOM 705 O O . LEU A 1 89 ? 8.093 -5.444 -17.527 1.00 74.44 89 LEU A O 1
ATOM 709 N N . SER A 1 90 ? 9.840 -4.668 -18.698 1.00 75.19 90 SER A N 1
ATOM 710 C CA . SER A 1 90 ? 9.153 -3.474 -19.209 1.00 75.19 90 SER A CA 1
ATOM 711 C C . SER A 1 90 ? 7.838 -3.803 -19.925 1.00 75.19 90 SER A C 1
ATOM 713 O O . SER A 1 90 ? 6.847 -3.106 -19.719 1.00 75.19 90 SER A O 1
ATOM 715 N N . ASP A 1 91 ? 7.798 -4.884 -20.708 1.00 77.44 91 ASP A N 1
ATOM 716 C CA . ASP A 1 91 ? 6.599 -5.284 -21.462 1.00 77.44 91 ASP A CA 1
ATOM 717 C C . ASP A 1 91 ? 5.476 -5.836 -20.565 1.00 77.44 91 ASP A C 1
ATOM 719 O O . ASP A 1 91 ? 4.305 -5.809 -20.939 1.00 77.44 91 ASP A O 1
ATOM 723 N N . ILE A 1 92 ? 5.820 -6.303 -19.360 1.00 80.25 92 ILE A N 1
ATOM 724 C CA . ILE A 1 92 ? 4.890 -6.866 -18.367 1.00 80.25 92 ILE A CA 1
ATOM 725 C C . ILE A 1 92 ? 4.786 -6.005 -17.099 1.00 80.25 92 ILE A C 1
ATOM 727 O O . ILE A 1 92 ? 4.190 -6.430 -16.109 1.00 80.25 92 ILE A O 1
ATOM 731 N N . ALA A 1 93 ? 5.347 -4.791 -17.106 1.00 80.12 93 ALA A N 1
ATOM 732 C CA . ALA A 1 93 ? 5.469 -3.942 -15.920 1.00 80.12 93 ALA A CA 1
ATOM 733 C C . ALA A 1 93 ? 4.103 -3.632 -15.294 1.00 80.12 93 ALA A C 1
ATOM 735 O O . ALA A 1 93 ? 3.942 -3.693 -14.077 1.00 80.12 93 ALA A O 1
ATOM 736 N N . THR A 1 94 ? 3.093 -3.366 -16.124 1.00 79.69 94 THR A N 1
ATOM 737 C CA . THR A 1 94 ? 1.730 -3.085 -15.658 1.00 79.69 94 THR A CA 1
ATOM 738 C C . THR A 1 94 ? 1.092 -4.315 -15.011 1.00 79.69 94 THR A C 1
ATOM 740 O O . THR A 1 94 ? 0.507 -4.204 -13.936 1.00 79.69 94 THR A O 1
ATOM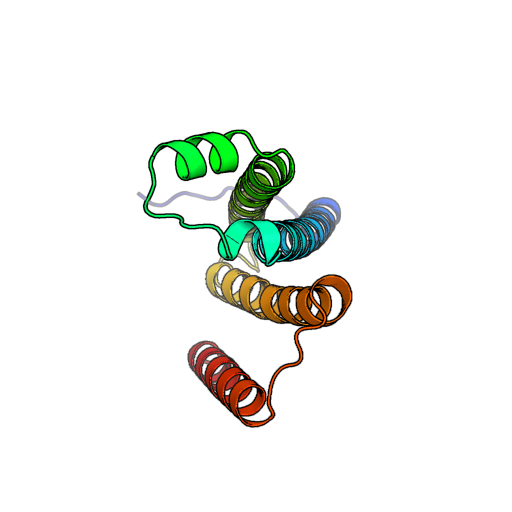 743 N N . THR A 1 95 ? 1.263 -5.496 -15.611 1.00 83.12 95 THR A N 1
ATOM 744 C CA . THR A 1 95 ? 0.790 -6.777 -15.062 1.00 83.12 95 THR A CA 1
ATOM 745 C C . THR A 1 95 ? 1.447 -7.088 -13.719 1.00 83.12 95 THR A C 1
ATOM 747 O O . THR A 1 95 ? 0.764 -7.450 -12.763 1.00 83.12 95 THR A O 1
ATOM 750 N N . LEU A 1 96 ? 2.759 -6.879 -13.606 1.00 83.81 96 LEU A N 1
ATOM 751 C CA . LEU A 1 96 ? 3.494 -7.049 -12.351 1.00 83.81 96 LEU A CA 1
ATOM 752 C C . LEU A 1 96 ? 2.995 -6.111 -11.257 1.00 83.81 96 LEU A C 1
ATOM 754 O O . LEU A 1 96 ? 2.817 -6.540 -10.120 1.00 83.81 96 LEU A O 1
ATOM 758 N N . SER A 1 97 ? 2.714 -4.855 -11.590 1.00 86.31 97 SER A N 1
ATOM 759 C CA . SER A 1 97 ? 2.163 -3.901 -10.629 1.00 86.31 97 SER A CA 1
ATOM 760 C C . SER A 1 97 ? 0.779 -4.302 -10.130 1.00 86.31 97 SER A C 1
ATOM 762 O O . SER A 1 97 ? 0.507 -4.156 -8.940 1.00 86.31 97 SER A O 1
ATOM 764 N N . VAL A 1 98 ? -0.068 -4.881 -10.990 1.00 85.38 98 VAL A N 1
ATOM 765 C CA . VAL A 1 98 ? -1.347 -5.465 -10.554 1.00 85.38 98 VAL A CA 1
ATOM 766 C C . VAL A 1 98 ? -1.102 -6.625 -9.589 1.00 85.38 98 VAL A C 1
ATOM 768 O O . VAL A 1 98 ? -1.699 -6.645 -8.517 1.00 85.38 98 VAL A O 1
ATOM 771 N N . ILE A 1 99 ? -0.183 -7.545 -9.901 1.00 85.81 99 ILE A N 1
ATOM 772 C CA . ILE A 1 99 ? 0.167 -8.668 -9.012 1.00 85.81 99 ILE A CA 1
ATOM 773 C C . ILE A 1 99 ? 0.676 -8.167 -7.650 1.00 85.81 99 ILE A C 1
ATOM 775 O O . ILE A 1 99 ? 0.289 -8.702 -6.609 1.00 85.81 99 ILE A O 1
ATOM 779 N N . ILE A 1 100 ? 1.495 -7.114 -7.632 1.00 87.69 100 ILE A N 1
ATOM 780 C CA . ILE A 1 100 ? 1.992 -6.483 -6.401 1.00 87.69 100 ILE A CA 1
ATOM 781 C C . ILE A 1 100 ? 0.832 -5.912 -5.576 1.00 87.69 100 ILE A C 1
ATOM 783 O O . ILE A 1 100 ? 0.771 -6.136 -4.366 1.00 87.69 100 ILE A O 1
ATOM 787 N N . THR A 1 101 ? -0.119 -5.220 -6.208 1.00 89.69 101 THR A N 1
ATOM 788 C CA . THR A 1 101 ? -1.317 -4.712 -5.524 1.00 89.69 101 THR A CA 1
ATOM 789 C C . THR A 1 101 ? -2.207 -5.841 -5.006 1.00 89.69 101 THR A C 1
ATOM 791 O O . THR A 1 101 ? -2.687 -5.764 -3.882 1.00 89.69 101 THR A O 1
ATOM 794 N N . LEU A 1 102 ? -2.401 -6.922 -5.763 1.00 87.19 102 LEU A N 1
ATOM 795 C CA . LEU A 1 102 ? -3.151 -8.084 -5.274 1.00 87.19 102 LEU A CA 1
ATOM 796 C C . LEU A 1 102 ? -2.470 -8.728 -4.069 1.00 87.19 102 LEU A C 1
ATOM 798 O O . LEU A 1 102 ? -3.124 -9.097 -3.097 1.00 87.19 102 LEU A O 1
ATOM 802 N N . THR A 1 103 ? -1.144 -8.823 -4.114 1.00 85.38 103 THR A N 1
ATOM 803 C CA . THR A 1 103 ? -0.353 -9.352 -3.005 1.00 85.38 103 THR A CA 1
ATOM 804 C C . THR A 1 103 ? -0.507 -8.473 -1.764 1.00 85.38 103 THR A C 1
ATOM 806 O O . THR A 1 103 ? -0.652 -9.002 -0.662 1.00 85.38 103 THR A O 1
ATOM 809 N N . SER A 1 104 ? -0.558 -7.143 -1.912 1.00 88.69 104 SER A N 1
ATOM 810 C CA . SER A 1 104 ? -0.747 -6.240 -0.769 1.00 88.69 104 SER A CA 1
ATOM 811 C C . SER A 1 104 ? -2.102 -6.426 -0.080 1.00 88.69 104 SER A C 1
ATOM 813 O O . SER A 1 104 ? -2.167 -6.285 1.140 1.00 88.69 104 SER A O 1
ATOM 815 N N . ILE A 1 105 ? -3.152 -6.847 -0.799 1.00 87.00 105 ILE A N 1
ATOM 816 C CA . ILE A 1 105 ? -4.456 -7.194 -0.202 1.00 87.00 105 ILE A CA 1
ATOM 817 C C . ILE A 1 105 ? -4.298 -8.293 0.853 1.00 87.00 105 ILE A C 1
ATOM 819 O O . ILE A 1 105 ? -4.884 -8.188 1.927 1.00 87.00 105 ILE A O 1
ATOM 823 N N . ILE A 1 106 ? -3.462 -9.306 0.609 1.00 85.62 106 ILE A N 1
ATOM 824 C CA . ILE A 1 106 ? -3.213 -10.381 1.582 1.00 85.62 106 ILE A CA 1
ATOM 825 C C . ILE A 1 106 ? -2.603 -9.807 2.870 1.00 85.62 106 ILE A C 1
ATOM 827 O O . ILE A 1 106 ? -3.079 -10.107 3.965 1.00 85.62 106 ILE A O 1
ATOM 831 N N . PHE A 1 107 ? -1.603 -8.927 2.749 1.00 86.44 107 PHE A N 1
ATOM 832 C CA . PHE A 1 107 ? -1.000 -8.246 3.902 1.00 86.44 107 PHE A CA 1
ATOM 833 C C . PHE A 1 107 ? -2.016 -7.391 4.665 1.00 86.44 107 PHE A C 1
ATOM 835 O O . PHE A 1 107 ? -2.018 -7.400 5.895 1.00 86.44 107 PHE A O 1
ATOM 842 N N . ILE A 1 108 ? -2.901 -6.689 3.953 1.00 87.62 108 ILE A N 1
ATOM 843 C CA . ILE A 1 108 ? -3.968 -5.880 4.554 1.00 87.62 108 ILE A CA 1
ATOM 844 C C . ILE A 1 108 ? -4.928 -6.766 5.352 1.00 87.62 108 ILE A C 1
ATOM 846 O O . ILE A 1 108 ? -5.248 -6.443 6.492 1.00 87.62 108 ILE A O 1
ATOM 850 N N . LEU A 1 109 ? -5.360 -7.899 4.792 1.00 84.81 109 LEU A N 1
ATOM 851 C CA . LEU A 1 109 ? -6.266 -8.824 5.474 1.00 84.81 109 LEU A CA 1
ATOM 852 C C . LEU A 1 109 ? -5.645 -9.401 6.751 1.00 84.81 109 LEU A C 1
ATOM 854 O O . LEU A 1 109 ? -6.307 -9.438 7.788 1.00 84.81 109 LEU A O 1
ATOM 858 N N . ILE A 1 110 ? -4.370 -9.795 6.698 1.00 84.50 110 ILE A N 1
ATOM 859 C CA . ILE A 1 110 ? -3.630 -10.286 7.870 1.00 84.50 110 ILE A CA 1
ATOM 860 C C . ILE A 1 110 ? -3.517 -9.187 8.933 1.00 84.50 110 ILE A C 1
ATOM 862 O O . ILE A 1 110 ? -3.800 -9.425 10.109 1.00 84.50 110 ILE A O 1
ATOM 866 N N . ALA A 1 111 ? -3.135 -7.973 8.529 1.00 84.12 111 ALA A N 1
ATOM 867 C CA . ALA A 1 111 ? -2.986 -6.850 9.444 1.00 84.12 111 ALA A CA 1
ATOM 868 C C . ALA A 1 111 ? -4.330 -6.471 10.093 1.00 84.12 111 ALA A C 1
ATOM 870 O O . ALA A 1 111 ? -4.392 -6.262 11.304 1.00 84.12 111 ALA A O 1
ATOM 871 N N . ASN A 1 112 ? -5.422 -6.473 9.328 1.00 85.25 112 ASN A N 1
ATOM 872 C CA . ASN A 1 112 ? -6.765 -6.233 9.854 1.00 85.25 112 ASN A CA 1
ATOM 873 C C . ASN A 1 112 ? -7.175 -7.305 10.871 1.00 85.25 112 ASN A C 1
ATOM 875 O O . ASN A 1 112 ? -7.680 -6.970 11.944 1.00 85.25 112 ASN A O 1
ATOM 879 N N . HIS A 1 113 ? -6.897 -8.579 10.587 1.00 82.94 113 HIS A N 1
ATOM 880 C CA . HIS A 1 113 ? -7.201 -9.659 11.520 1.00 82.94 113 HIS A CA 1
ATOM 881 C C . HIS A 1 113 ? -6.457 -9.509 12.850 1.00 82.94 113 HIS A C 1
ATOM 883 O O . HIS A 1 113 ? -7.060 -9.642 13.914 1.00 82.94 113 HIS A O 1
ATOM 889 N N . TYR A 1 114 ? -5.166 -9.176 12.802 1.00 83.56 114 TYR A N 1
ATOM 890 C CA . TYR A 1 114 ? -4.343 -9.073 14.004 1.00 83.56 114 TYR A CA 1
ATOM 891 C C . TYR A 1 114 ? -4.621 -7.801 14.820 1.00 83.56 114 TYR A C 1
ATOM 893 O O . TYR A 1 114 ? -4.795 -7.864 16.037 1.00 83.56 114 TYR A O 1
ATOM 901 N N . PHE A 1 115 ? -4.684 -6.636 14.167 1.00 82.69 115 PHE A N 1
ATOM 902 C CA . PHE A 1 115 ? -4.766 -5.344 14.858 1.00 82.69 115 PHE A CA 1
ATOM 903 C C . PHE A 1 115 ? -6.195 -4.876 15.134 1.00 82.69 115 PHE A C 1
ATOM 905 O O . PHE A 1 115 ? -6.448 -4.283 16.183 1.00 82.69 115 PHE A O 1
ATOM 912 N N . LEU A 1 116 ? -7.126 -5.117 14.208 1.00 78.19 116 LEU A N 1
ATOM 913 C CA . LEU A 1 116 ? -8.521 -4.685 14.343 1.00 78.19 116 LEU A CA 1
ATOM 914 C C . LEU A 1 116 ? -9.416 -5.792 14.918 1.00 78.19 116 LEU A C 1
ATOM 916 O O . LEU A 1 116 ? -10.561 -5.519 15.273 1.00 78.19 116 LEU A O 1
ATOM 920 N N . LYS A 1 117 ? -8.892 -7.024 15.052 1.00 79.69 117 LYS A N 1
ATOM 921 C CA . LYS A 1 117 ? -9.648 -8.235 15.429 1.00 79.69 117 LYS A CA 1
ATOM 922 C C . LYS A 1 117 ? -10.854 -8.481 14.517 1.00 79.69 117 LYS A C 1
ATOM 924 O O . LYS A 1 117 ? -11.807 -9.162 14.897 1.00 79.69 117 LYS A O 1
ATOM 929 N N . GLU A 1 118 ? -10.816 -7.931 13.306 1.00 73.50 118 GLU A N 1
ATOM 930 C CA . GLU A 1 118 ? -11.846 -8.138 12.301 1.00 73.50 118 GLU A CA 1
ATOM 931 C C . GLU A 1 118 ? -11.539 -9.430 11.551 1.00 73.50 118 GLU A C 1
ATOM 933 O O . GLU A 1 118 ? -10.467 -9.614 10.978 1.00 73.50 118 GLU A O 1
ATOM 938 N N . SER A 1 119 ? -12.470 -10.375 11.607 1.00 71.94 119 SER A N 1
ATOM 939 C CA . SER A 1 119 ? -12.379 -11.637 10.880 1.00 71.94 119 SER A CA 1
ATOM 940 C C . SER A 1 119 ? -13.284 -11.574 9.659 1.00 71.94 119 SER A C 1
ATOM 942 O O . SER A 1 119 ? -14.433 -11.137 9.739 1.00 71.94 119 SER A O 1
ATOM 944 N N . LEU A 1 120 ? -12.754 -12.010 8.518 1.00 69.88 120 LEU A N 1
ATOM 945 C CA . LEU A 1 120 ? -13.555 -12.162 7.313 1.00 69.88 120 LEU A CA 1
ATOM 946 C C . LEU A 1 120 ? -14.577 -13.277 7.523 1.00 69.88 120 LEU A C 1
ATOM 948 O O . LEU A 1 120 ? -14.231 -14.393 7.913 1.00 69.88 120 LEU A O 1
ATOM 952 N N . ASN A 1 121 ? -15.835 -12.990 7.204 1.00 82.31 121 ASN A N 1
ATOM 953 C CA . ASN A 1 121 ? -16.845 -14.033 7.092 1.00 82.31 121 ASN A CA 1
ATOM 954 C C . ASN A 1 121 ? -16.537 -14.917 5.868 1.00 82.31 121 ASN A C 1
ATOM 956 O O . ASN A 1 121 ? -16.033 -14.419 4.858 1.00 82.31 121 ASN A O 1
ATOM 960 N N . ILE A 1 122 ? -16.907 -16.202 5.906 1.00 79.38 122 ILE A N 1
ATOM 961 C CA . ILE A 1 122 ? -16.717 -17.145 4.791 1.00 79.38 122 ILE A CA 1
ATOM 962 C C . ILE A 1 122 ? -17.264 -16.582 3.464 1.00 79.38 122 ILE A C 1
ATOM 964 O O . ILE A 1 122 ? -16.642 -16.735 2.419 1.00 79.38 122 ILE A O 1
ATOM 968 N N . LYS A 1 123 ? -18.382 -15.839 3.506 1.00 82.44 123 LYS A N 1
ATOM 969 C CA . LYS A 1 123 ? -18.979 -15.198 2.322 1.00 82.44 123 LYS A CA 1
ATOM 970 C C . LYS A 1 123 ? -18.087 -14.096 1.736 1.00 82.44 123 LYS A C 1
ATOM 972 O O . LYS A 1 123 ? -17.973 -13.987 0.519 1.00 82.44 123 LYS A O 1
ATOM 977 N N . GLN A 1 124 ? -17.439 -13.298 2.588 1.00 79.44 124 GLN A N 1
ATOM 978 C CA . GLN A 1 124 ? -16.500 -12.255 2.158 1.00 79.44 124 GLN A CA 1
ATOM 979 C C . GLN A 1 124 ? -15.205 -12.867 1.621 1.00 79.44 124 GLN A C 1
ATOM 981 O O . GLN A 1 124 ? -14.671 -12.375 0.633 1.00 79.44 124 GLN A O 1
ATOM 986 N N . ALA A 1 125 ? -14.740 -13.963 2.225 1.00 80.38 125 ALA A N 1
ATOM 987 C CA . ALA A 1 125 ? -13.585 -14.707 1.736 1.00 80.38 125 ALA A CA 1
ATOM 988 C C . ALA A 1 125 ? -13.844 -15.303 0.341 1.00 80.38 125 ALA A C 1
ATOM 990 O O . ALA A 1 125 ? -13.013 -15.147 -0.550 1.00 80.38 125 ALA A O 1
ATOM 991 N N . ILE A 1 126 ? -15.020 -15.903 0.119 1.00 84.00 126 ILE A N 1
ATOM 992 C CA . ILE A 1 126 ? -15.435 -16.403 -1.203 1.00 84.00 126 ILE A CA 1
ATOM 993 C C . ILE A 1 126 ? -15.519 -15.252 -2.215 1.00 84.00 126 ILE A C 1
ATOM 995 O O . ILE A 1 126 ? -14.996 -15.371 -3.319 1.00 84.00 126 ILE A O 1
ATOM 999 N N . GLY A 1 127 ? -16.118 -14.116 -1.840 1.00 83.06 127 GLY A N 1
ATOM 1000 C CA . GLY A 1 127 ? -16.175 -12.932 -2.703 1.00 83.06 127 GLY A CA 1
ATOM 1001 C C . GLY A 1 127 ? -14.787 -12.406 -3.084 1.00 83.06 127 GLY A C 1
ATOM 1002 O O . GLY A 1 127 ? -14.520 -12.166 -4.260 1.00 83.06 127 GLY A O 1
ATOM 1003 N N . ALA A 1 128 ? -13.877 -12.293 -2.112 1.00 82.00 128 ALA A N 1
ATOM 1004 C CA . ALA A 1 128 ? -12.491 -11.900 -2.354 1.00 82.00 128 ALA A CA 1
ATOM 1005 C C . ALA A 1 128 ? -11.776 -12.891 -3.285 1.00 82.00 128 ALA A C 1
ATOM 1007 O O . ALA A 1 128 ? -11.092 -12.471 -4.216 1.00 82.00 128 ALA A O 1
ATOM 1008 N N . PHE A 1 129 ? -11.982 -14.195 -3.088 1.00 82.81 129 PHE A N 1
ATOM 1009 C CA . PHE A 1 129 ? -11.415 -15.234 -3.942 1.00 82.81 129 PHE A CA 1
ATOM 1010 C C . PHE A 1 129 ? -11.894 -15.120 -5.396 1.00 82.81 129 PHE A C 1
ATOM 1012 O O . PHE A 1 129 ? -11.075 -15.162 -6.309 1.00 82.81 129 PHE A O 1
ATOM 1019 N N . ILE A 1 130 ? -13.195 -14.906 -5.622 1.00 86.38 130 ILE A N 1
ATOM 1020 C CA . ILE A 1 130 ? -13.760 -14.729 -6.971 1.00 86.38 130 ILE A CA 1
ATOM 1021 C C . ILE A 1 130 ? -13.140 -13.513 -7.670 1.00 86.38 130 ILE A C 1
ATOM 1023 O O . ILE A 1 130 ? -12.758 -13.608 -8.835 1.00 86.38 130 ILE A O 1
ATOM 1027 N N . VAL A 1 131 ? -12.996 -12.384 -6.966 1.00 84.00 131 VAL A N 1
ATOM 1028 C CA . VAL A 1 131 ? -12.370 -11.173 -7.523 1.00 84.00 131 VAL A CA 1
ATOM 1029 C C . VAL A 1 131 ? -10.908 -11.431 -7.886 1.00 84.00 131 VAL A C 1
ATOM 1031 O O . VAL A 1 131 ? -10.487 -11.100 -8.994 1.00 84.00 131 VAL A O 1
ATOM 1034 N N . LEU A 1 132 ? -10.141 -12.060 -6.990 1.00 83.19 132 LEU A N 1
ATOM 1035 C CA . LEU A 1 132 ? -8.744 -12.415 -7.251 1.00 83.19 132 LEU A CA 1
ATOM 1036 C C . LEU A 1 132 ? -8.617 -13.348 -8.462 1.00 83.19 132 LEU A C 1
ATOM 1038 O O . LEU A 1 132 ? -7.751 -13.131 -9.307 1.00 83.19 132 LEU A O 1
ATOM 1042 N N . MET A 1 133 ? -9.510 -14.332 -8.583 1.00 82.88 133 MET A N 1
ATOM 1043 C CA . MET A 1 133 ? -9.548 -15.25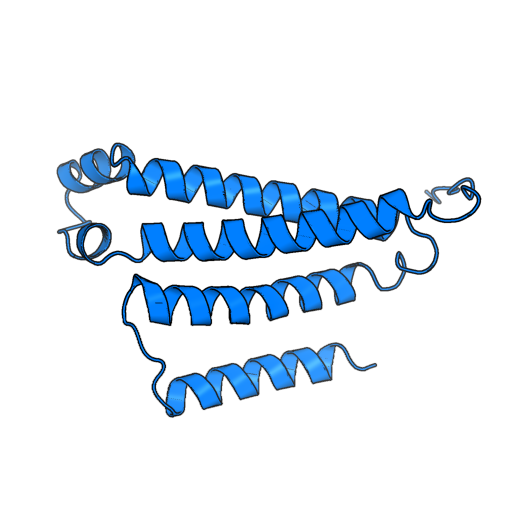8 -9.714 1.00 82.88 133 MET A CA 1
ATOM 1044 C C . MET A 1 133 ? -9.891 -14.545 -11.026 1.00 82.88 133 MET A C 1
ATOM 1046 O O . MET A 1 133 ? -9.243 -14.785 -12.040 1.00 82.88 133 MET A O 1
ATOM 1050 N N . GLY A 1 134 ? -10.859 -13.624 -11.013 1.00 81.88 134 GLY A N 1
ATOM 1051 C CA . GLY A 1 134 ? -11.213 -12.818 -12.184 1.00 81.88 134 GLY A CA 1
ATOM 1052 C C . GLY A 1 134 ? -10.049 -11.954 -12.669 1.00 81.88 134 GLY A C 1
ATOM 1053 O O . GLY A 1 134 ? -9.774 -11.902 -13.867 1.00 81.88 134 GLY A O 1
ATOM 1054 N N . ILE A 1 135 ? -9.311 -11.337 -11.742 1.00 80.38 135 ILE A N 1
ATOM 1055 C CA . ILE A 1 135 ? -8.108 -10.574 -12.090 1.00 80.38 135 ILE A CA 1
ATOM 1056 C C . ILE A 1 135 ? -7.025 -11.512 -12.632 1.00 80.38 135 ILE A C 1
ATOM 1058 O O . ILE A 1 135 ? -6.403 -11.193 -13.639 1.00 80.38 135 ILE A O 1
ATOM 1062 N N . PHE A 1 136 ? -6.828 -12.687 -12.030 1.00 80.06 136 PHE A N 1
ATOM 1063 C CA . PHE A 1 136 ? -5.863 -13.669 -12.526 1.00 80.06 136 PHE A CA 1
ATOM 1064 C C . PHE A 1 136 ? -6.174 -14.115 -13.961 1.00 80.06 136 PHE A C 1
ATOM 1066 O O . PHE A 1 136 ? -5.275 -14.128 -14.796 1.00 80.06 136 PHE A O 1
ATOM 1073 N N . ILE A 1 137 ? -7.443 -14.400 -14.273 1.00 81.25 137 ILE A N 1
ATOM 1074 C CA . ILE A 1 137 ? -7.892 -14.742 -15.631 1.00 81.25 137 ILE A CA 1
ATOM 1075 C C . ILE A 1 137 ? -7.629 -13.586 -16.602 1.00 81.25 137 ILE A C 1
ATOM 1077 O O . ILE A 1 137 ? -7.117 -13.821 -17.686 1.00 81.25 137 ILE A O 1
ATOM 1081 N N . MET A 1 138 ? -7.923 -12.340 -16.215 1.00 75.44 138 MET A N 1
ATOM 1082 C CA . MET A 1 138 ? -7.658 -11.162 -17.055 1.00 75.44 138 MET A CA 1
ATOM 1083 C C . MET A 1 138 ? -6.165 -11.000 -17.389 1.00 75.44 138 MET A C 1
ATOM 1085 O O . MET A 1 138 ? -5.817 -10.497 -18.455 1.00 75.44 138 MET A O 1
ATOM 1089 N N . LEU A 1 139 ? -5.282 -11.381 -16.463 1.00 73.25 139 LEU A N 1
ATOM 1090 C CA . LEU A 1 139 ? -3.832 -11.268 -16.630 1.00 73.25 139 LEU A CA 1
ATOM 1091 C C . LEU A 1 139 ? -3.216 -12.441 -17.401 1.00 73.25 139 LEU A C 1
ATOM 1093 O O . LEU A 1 139 ? -2.142 -12.275 -17.982 1.00 73.25 139 LEU A O 1
ATOM 1097 N N . ASN A 1 140 ? -3.861 -13.608 -17.392 1.00 67.38 140 ASN A N 1
ATOM 1098 C CA . ASN A 1 140 ? -3.410 -14.784 -18.124 1.00 67.38 140 ASN A CA 1
ATOM 1099 C C . ASN A 1 140 ? -3.850 -14.643 -19.585 1.00 67.38 140 ASN A C 1
ATOM 1101 O O . ASN A 1 140 ? -5.033 -14.752 -19.902 1.00 67.38 140 ASN A O 1
ATOM 1105 N N . LYS A 1 141 ? -2.894 -14.306 -20.448 1.00 56.88 141 LYS A N 1
ATOM 1106 C CA . LYS A 1 141 ? -3.124 -14.092 -21.876 1.00 56.88 141 LYS A CA 1
ATOM 1107 C C . LYS A 1 141 ? -3.206 -15.413 -22.631 1.00 56.88 141 LYS A C 1
ATOM 1109 O O . LYS A 1 141 ? -2.374 -16.295 -22.327 1.00 56.88 141 LYS A O 1
#

Foldseek 3Di:
DDPPPPDDDDDDPVLVVLLVVLLVLLLVLLLLLCLLCVACVLVVDPCPDPVSVVVSCPDPSNVSSVVSVVSNVVSLVVSLVSLCNHVVSVVVSVVVSVVSVLVSVVSNQVSCCVRVVDDDDPVNVVVNVVVVVVSVVVSPD

Secondary structure (DSSP, 8-state):
--------SS--HHHHHHHHHHHHHHHHHHHHHHHHHT-HHHHSS-TTSHHHHHHHHT-HHHHHHHHHHHHHHHHHHHHHHHHHHSTTTGGGHHHHHHHHHHHHHHHHHHHIIIII-PPPPHHHHHHHHHHHHHHHHHH--